Protein AF-A0A7U7GBI4-F1 (afdb_monomer_lite)

Foldseek 3Di:
DWDKDWDFDDDPNDGPDIDMDTDDDDPVVVQVCLVPDPPHNDDDCVVVVVVLVQCQVQPPCNDPPDPRHDPDVVVVLVSVVVSVCCQAAADFDPVPWDFDPDFADDPDPDDTHGTDTDGNCCVVVNDVDRDHPVCSVVPDDDPVVVVCVVVPDRPDDCPDPPPPPD

Secondary structure (DSSP, 8-state):
--EEEEEEEEETTEEEEEEEEEEES-HHHHHHHHHH-SS-SS--SHHHHHHHHHHHHH-GGGSTT-S---SSHHHHHHHHHHHHHIIIII---TTTPEEEEEEEPPSSSSPPEEEE---HHHHTTS-SSPPPHHHHHH----HHHHTTGGGSPPSS----------

Structure (mmCIF, N/CA/C/O backbone):
data_AF-A0A7U7GBI4-F1
#
_entry.id   AF-A0A7U7GBI4-F1
#
loop_
_atom_site.group_PDB
_atom_site.id
_atom_site.type_symbol
_atom_site.label_atom_id
_atom_site.label_alt_id
_atom_site.label_comp_id
_atom_site.label_asym_id
_atom_site.label_entity_id
_atom_site.label_seq_id
_atom_site.pdbx_PDB_ins_code
_atom_site.Cartn_x
_atom_site.Cartn_y
_atom_site.Cartn_z
_atom_site.occupancy
_atom_site.B_iso_or_equiv
_atom_site.auth_seq_id
_atom_site.auth_comp_id
_atom_site.auth_asym_id
_atom_site.auth_atom_id
_atom_site.pdbx_PDB_model_num
ATOM 1 N N . MET A 1 1 ? -23.542 2.832 3.713 1.00 65.69 1 MET A N 1
ATOM 2 C CA . MET A 1 1 ? -22.176 2.716 4.272 1.00 65.69 1 MET A CA 1
ATOM 3 C C . MET A 1 1 ? -22.199 1.650 5.362 1.00 65.69 1 MET A C 1
ATOM 5 O O . MET A 1 1 ? -22.985 1.799 6.291 1.00 65.69 1 MET A O 1
ATOM 9 N N . HIS A 1 2 ? -21.409 0.577 5.237 1.00 82.50 2 HIS A N 1
ATOM 10 C CA . HIS A 1 2 ? -21.252 -0.450 6.279 1.00 82.50 2 HIS A CA 1
ATOM 11 C C . HIS A 1 2 ? -19.936 -0.209 7.028 1.00 82.50 2 HIS A C 1
ATOM 13 O O . HIS A 1 2 ? -18.886 -0.081 6.405 1.00 82.50 2 HIS A O 1
ATOM 19 N N . TYR A 1 3 ? -19.978 -0.113 8.355 1.00 85.75 3 TYR A N 1
ATOM 20 C CA . TYR A 1 3 ? -18.808 0.149 9.193 1.00 85.75 3 TYR A CA 1
ATOM 21 C C . TYR A 1 3 ? -18.824 -0.768 10.410 1.00 85.75 3 TYR A C 1
ATOM 23 O O . TYR A 1 3 ? -19.786 -0.787 11.184 1.00 85.75 3 TYR A O 1
ATOM 31 N N . ALA A 1 4 ? -17.731 -1.505 10.594 1.00 90.25 4 ALA A N 1
ATOM 32 C CA . ALA A 1 4 ? -17.541 -2.406 11.716 1.00 90.25 4 ALA A CA 1
ATOM 33 C C . ALA A 1 4 ? -16.241 -2.106 12.463 1.00 90.25 4 ALA A C 1
ATOM 35 O O . ALA A 1 4 ? -15.254 -1.635 11.900 1.00 90.25 4 ALA A O 1
ATOM 36 N N . GLN A 1 5 ? -16.246 -2.414 13.753 1.00 92.00 5 GLN A N 1
ATOM 37 C CA . GLN A 1 5 ? -15.136 -2.207 14.666 1.00 92.00 5 GLN A CA 1
ATOM 38 C C . GLN A 1 5 ? -14.612 -3.536 15.193 1.00 92.00 5 GLN A C 1
ATOM 40 O O . GLN A 1 5 ? -15.377 -4.450 15.503 1.00 92.00 5 GLN A O 1
ATOM 45 N N . VAL A 1 6 ? -13.291 -3.601 15.352 1.00 93.31 6 VAL A N 1
ATOM 46 C CA . VAL A 1 6 ? -12.591 -4.675 16.057 1.00 93.31 6 VAL A CA 1
ATOM 47 C C . VAL A 1 6 ? -12.173 -4.141 17.422 1.00 93.31 6 VAL A C 1
ATOM 49 O O . VAL A 1 6 ? -11.329 -3.254 17.528 1.00 93.31 6 VAL A O 1
ATOM 52 N N . ILE A 1 7 ? -12.766 -4.685 18.477 1.00 92.94 7 ILE A N 1
ATOM 53 C CA . ILE A 1 7 ? -12.583 -4.260 19.862 1.00 92.94 7 ILE A CA 1
ATOM 54 C C . ILE A 1 7 ? -11.642 -5.253 20.550 1.00 92.94 7 ILE A C 1
ATOM 56 O O . ILE A 1 7 ? -12.013 -6.392 20.832 1.00 92.94 7 ILE A O 1
ATOM 60 N N . LYS A 1 8 ? -10.408 -4.821 20.824 1.00 92.75 8 LYS A N 1
ATOM 61 C CA . LYS A 1 8 ? -9.399 -5.611 21.549 1.00 92.75 8 LYS A CA 1
ATOM 62 C C . LYS A 1 8 ? -9.558 -5.371 23.056 1.00 92.75 8 LYS A C 1
ATOM 64 O O . LYS A 1 8 ? -9.277 -4.276 23.535 1.00 92.75 8 LYS A O 1
ATOM 69 N N . ILE A 1 9 ? -9.974 -6.389 23.804 1.00 94.88 9 ILE A N 1
ATOM 70 C CA . ILE A 1 9 ? -10.057 -6.361 25.270 1.00 94.88 9 ILE A CA 1
ATOM 71 C C . ILE A 1 9 ? -8.696 -6.773 25.828 1.00 94.88 9 ILE A C 1
ATOM 73 O O . ILE A 1 9 ? -8.143 -7.808 25.442 1.00 94.88 9 ILE A O 1
ATOM 77 N N . ARG A 1 10 ? -8.137 -5.948 26.719 1.00 95.81 10 ARG A N 1
ATOM 78 C CA . ARG A 1 10 ? -6.799 -6.142 27.290 1.00 95.81 10 ARG A CA 1
ATOM 79 C C . ARG A 1 10 ? -6.840 -6.281 28.807 1.00 95.81 10 ARG A C 1
ATOM 81 O O . ARG A 1 10 ? -7.571 -5.552 29.467 1.00 95.81 10 ARG A O 1
ATOM 88 N N . GLN A 1 11 ? -6.003 -7.163 29.344 1.00 95.56 11 GLN A N 1
ATOM 89 C CA . GLN A 1 11 ? -5.721 -7.291 30.776 1.00 95.56 11 GLN A CA 1
ATOM 90 C C . GLN A 1 11 ? -4.204 -7.335 30.969 1.00 95.56 11 GLN A C 1
ATOM 92 O O . GLN A 1 11 ? -3.509 -8.029 30.228 1.00 95.56 11 GLN A O 1
ATOM 97 N N . GLN A 1 12 ? -3.681 -6.548 31.916 1.00 94.56 12 GLN A N 1
ATOM 98 C CA . GLN A 1 12 ? -2.235 -6.431 32.182 1.00 94.56 12 GLN A CA 1
ATOM 99 C C . GLN A 1 12 ? -1.392 -6.200 30.904 1.00 94.56 12 GLN A C 1
ATOM 101 O O . GLN A 1 12 ? -0.352 -6.817 30.693 1.00 94.56 12 GLN A O 1
ATOM 106 N N . GLY A 1 13 ? -1.879 -5.349 29.992 1.00 91.06 13 GLY A N 1
ATOM 107 C CA . GLY A 1 13 ? -1.199 -5.024 28.729 1.00 91.06 13 GLY A CA 1
ATOM 108 C C . GLY A 1 13 ? -1.291 -6.090 27.626 1.00 91.06 13 GLY A C 1
ATOM 109 O O . GLY A 1 13 ? -0.944 -5.802 26.480 1.00 91.06 13 GLY A O 1
ATOM 110 N N . LYS A 1 14 ? -1.814 -7.287 27.913 1.00 92.62 14 LYS A N 1
ATOM 111 C CA . LYS A 1 14 ? -1.998 -8.368 26.933 1.00 92.62 14 LYS A CA 1
ATOM 112 C C . LYS A 1 14 ? -3.418 -8.361 26.377 1.00 92.62 14 LYS A C 1
ATOM 114 O O . LYS A 1 14 ? -4.369 -8.088 27.104 1.00 92.62 14 LYS A O 1
ATOM 119 N N . VAL A 1 15 ? -3.573 -8.654 25.085 1.00 93.25 15 VAL A N 1
ATOM 120 C CA . VAL A 1 15 ? -4.899 -8.857 24.477 1.00 93.25 15 VAL A CA 1
ATOM 121 C C . VAL A 1 15 ? -5.419 -10.217 24.927 1.00 93.25 15 VAL A C 1
ATOM 123 O O . VAL A 1 15 ? -4.797 -11.229 24.626 1.00 93.25 15 VAL A O 1
ATOM 126 N N . VAL A 1 16 ? -6.540 -10.225 25.646 1.00 95.38 16 VAL A N 1
ATOM 127 C CA . VAL A 1 16 ? -7.178 -11.452 26.155 1.00 95.38 16 VAL A CA 1
ATOM 128 C C . VAL A 1 16 ? -8.368 -11.882 25.305 1.00 95.38 16 VAL A C 1
ATOM 130 O O . VAL A 1 16 ? -8.699 -13.059 25.257 1.00 95.38 16 VAL A O 1
ATOM 133 N N . GLN A 1 17 ? -9.006 -10.940 24.606 1.00 94.50 17 GLN A N 1
ATOM 134 C CA . GLN A 1 17 ? -10.149 -11.224 23.747 1.00 94.50 17 GLN A CA 1
ATOM 135 C C . GLN A 1 17 ? -10.249 -10.182 22.633 1.00 94.50 17 GLN A C 1
ATOM 137 O O . GLN A 1 17 ? -9.914 -9.011 22.821 1.00 94.50 17 GLN A O 1
ATOM 142 N N . VAL A 1 18 ? -10.754 -10.599 21.477 1.00 92.25 18 VAL A N 1
ATOM 143 C CA . VAL A 1 18 ? -11.132 -9.704 20.383 1.00 92.25 18 VAL A CA 1
ATOM 144 C C . VAL A 1 18 ? -12.622 -9.886 20.118 1.00 92.25 18 VAL A C 1
ATOM 146 O O . VAL A 1 18 ? -13.081 -11.008 19.927 1.00 92.25 18 VAL A O 1
ATOM 149 N N . LYS A 1 19 ? -13.378 -8.788 20.138 1.00 93.62 19 LYS A N 1
ATOM 150 C CA . LYS A 1 19 ? -14.796 -8.740 19.762 1.00 93.62 19 LYS A CA 1
ATOM 151 C C . LYS A 1 19 ? -14.955 -7.926 18.485 1.00 93.62 19 LYS A C 1
ATOM 153 O O . LYS A 1 19 ? -14.137 -7.053 18.203 1.00 93.62 19 LYS A O 1
ATOM 158 N N . THR A 1 20 ? -16.016 -8.176 17.736 1.00 92.81 20 THR A N 1
ATOM 159 C CA . THR A 1 20 ? -16.387 -7.382 16.563 1.00 92.81 20 THR A CA 1
ATOM 160 C C . THR A 1 20 ? -17.767 -6.775 16.781 1.00 92.81 20 THR A C 1
ATOM 162 O O . THR A 1 20 ? -18.612 -7.357 17.461 1.00 92.81 20 THR A O 1
ATOM 165 N N . ARG A 1 21 ? -17.986 -5.569 16.260 1.00 92.25 21 ARG A N 1
ATOM 166 C CA . ARG A 1 21 ? -19.267 -4.862 16.358 1.00 92.25 21 ARG A CA 1
ATOM 167 C C . ARG A 1 21 ? -19.545 -4.136 15.052 1.00 92.25 21 ARG A C 1
ATOM 169 O O . ARG A 1 21 ? -18.714 -3.341 14.626 1.00 92.25 21 ARG A O 1
ATOM 176 N N . VAL A 1 22 ? -20.709 -4.362 14.454 1.00 91.44 22 VAL A N 1
ATOM 177 C CA . VAL A 1 22 ? -21.212 -3.524 13.356 1.00 91.44 22 VAL A CA 1
ATOM 178 C C . VAL A 1 22 ? -21.807 -2.257 13.975 1.00 91.44 22 VAL A C 1
ATOM 180 O O . VAL A 1 22 ? -22.603 -2.341 14.909 1.00 91.44 22 VAL A O 1
ATOM 183 N N . VAL A 1 23 ? -21.340 -1.090 13.534 1.00 88.69 23 VAL A N 1
ATOM 184 C CA . VAL A 1 23 ? -21.739 0.222 14.071 1.00 88.69 23 VAL A CA 1
ATOM 185 C C . VAL A 1 23 ? -22.682 0.933 13.106 1.00 88.69 23 VAL A C 1
ATOM 187 O O . VAL A 1 23 ? -23.681 1.489 13.547 1.00 88.69 23 VAL A O 1
ATOM 190 N N . PHE A 1 24 ? -22.395 0.874 11.803 1.00 86.38 24 PHE A N 1
ATOM 191 C CA . PHE A 1 24 ? -23.294 1.359 10.756 1.00 86.38 24 PHE A CA 1
ATOM 192 C C . PHE A 1 24 ? -23.541 0.256 9.729 1.00 86.38 24 PHE A C 1
ATOM 194 O O . PHE A 1 24 ? -22.604 -0.447 9.347 1.00 86.38 24 PHE A O 1
ATOM 201 N N . GLY A 1 25 ? -24.783 0.140 9.262 1.00 86.94 25 GLY A N 1
ATOM 202 C CA . GLY A 1 25 ? -25.208 -0.905 8.331 1.00 86.94 25 GLY A CA 1
ATOM 203 C C . GLY A 1 25 ? -25.870 -2.102 9.007 1.00 86.94 25 GLY A C 1
ATOM 204 O O . GLY A 1 25 ? -25.916 -2.197 10.233 1.00 86.94 25 GLY A O 1
ATOM 205 N N . ASP A 1 26 ? -26.388 -3.005 8.178 1.00 89.56 26 ASP A N 1
ATOM 206 C CA . ASP A 1 26 ? -27.022 -4.239 8.627 1.00 89.56 26 ASP A CA 1
ATOM 207 C C . ASP A 1 26 ? -26.005 -5.383 8.773 1.00 89.56 26 ASP A C 1
ATOM 209 O O . ASP A 1 26 ? -25.079 -5.537 7.971 1.00 89.56 26 ASP A O 1
ATOM 213 N N . ALA A 1 27 ? -26.179 -6.194 9.817 1.00 89.25 27 ALA A N 1
ATOM 214 C CA . ALA A 1 27 ? -25.266 -7.284 10.133 1.00 89.25 27 ALA A CA 1
ATOM 215 C C . ALA A 1 27 ? -25.338 -8.431 9.114 1.00 89.25 27 ALA A C 1
ATOM 217 O O . ALA A 1 27 ? -24.313 -9.074 8.878 1.00 89.25 27 ALA A O 1
ATOM 218 N N . GLN A 1 28 ? -26.502 -8.676 8.496 1.00 90.56 28 GLN A N 1
ATOM 219 C CA . GLN A 1 28 ? -26.622 -9.698 7.454 1.00 90.56 28 GLN A CA 1
ATOM 220 C C . GLN A 1 28 ? -25.884 -9.252 6.200 1.00 90.56 28 GLN A C 1
ATOM 222 O O . GLN A 1 28 ? -25.106 -10.025 5.651 1.00 90.56 28 GLN A O 1
ATOM 227 N N . THR A 1 29 ? -26.030 -7.987 5.800 1.00 89.88 29 THR A N 1
ATOM 228 C CA . THR A 1 29 ? -25.299 -7.463 4.640 1.00 89.88 29 THR A CA 1
ATOM 229 C C . THR A 1 29 ? -23.786 -7.529 4.839 1.00 89.88 29 THR A C 1
ATOM 231 O O . THR A 1 29 ? -23.079 -8.003 3.958 1.00 89.88 29 THR A O 1
ATOM 234 N N . VAL A 1 30 ? -23.277 -7.170 6.025 1.00 89.38 30 VAL A N 1
ATOM 235 C CA . VAL A 1 30 ? -21.844 -7.331 6.344 1.00 89.38 30 VAL A CA 1
ATOM 236 C C . VAL A 1 30 ? -21.410 -8.800 6.274 1.00 89.38 30 VAL A C 1
ATOM 238 O O . VAL A 1 30 ? -20.303 -9.093 5.825 1.00 89.38 30 VAL A O 1
ATOM 241 N N . ALA A 1 31 ? -22.255 -9.738 6.707 1.00 90.25 31 ALA A N 1
ATOM 242 C CA . ALA A 1 31 ? -21.952 -11.164 6.615 1.00 90.25 31 ALA A CA 1
ATOM 243 C C . ALA A 1 31 ? -21.909 -11.654 5.157 1.00 90.25 31 ALA A C 1
ATOM 245 O O . ALA A 1 31 ? -21.009 -12.419 4.810 1.00 90.25 31 ALA A O 1
ATOM 246 N N . VAL A 1 32 ? -22.821 -11.181 4.304 1.00 91.38 32 VAL A N 1
ATOM 247 C CA . VAL A 1 32 ? -22.814 -11.460 2.859 1.00 91.38 32 VAL A CA 1
ATOM 248 C C . VAL A 1 32 ? -21.552 -10.891 2.210 1.00 91.38 32 VAL A C 1
ATOM 250 O O . VAL A 1 32 ? -20.837 -11.631 1.536 1.00 91.38 32 VAL A O 1
ATOM 253 N N . ASP A 1 33 ? -21.213 -9.628 2.490 1.00 90.12 33 ASP A N 1
ATOM 254 C CA . ASP A 1 33 ? -20.006 -8.973 1.969 1.00 90.12 33 ASP A CA 1
ATOM 255 C C . ASP A 1 33 ? -18.748 -9.800 2.308 1.00 90.12 33 ASP A C 1
ATOM 257 O O . ASP A 1 33 ? -17.898 -10.056 1.451 1.00 90.12 33 ASP A O 1
ATOM 261 N N . LEU A 1 34 ? -18.652 -10.297 3.548 1.00 91.12 34 LEU A N 1
ATOM 262 C CA . LEU A 1 34 ? -17.547 -11.151 3.998 1.00 91.12 34 LEU A CA 1
ATOM 263 C C . LEU A 1 34 ? -17.518 -12.523 3.317 1.00 91.12 34 LEU A C 1
ATOM 265 O O . LEU A 1 34 ? -16.432 -13.035 3.059 1.00 91.12 34 LEU A O 1
ATOM 269 N N . GLN A 1 35 ? -18.672 -13.122 3.019 1.00 92.81 35 GLN A N 1
ATOM 270 C CA . GLN A 1 35 ? -18.737 -14.388 2.281 1.00 92.81 35 GLN A CA 1
ATOM 271 C C . GLN A 1 35 ? -18.304 -14.220 0.822 1.00 92.81 35 GLN A C 1
ATOM 273 O O . GLN A 1 35 ? -17.656 -15.106 0.271 1.00 92.81 35 GLN A O 1
ATOM 278 N N . THR A 1 36 ? -18.623 -13.079 0.209 1.00 92.94 36 THR A N 1
ATOM 279 C CA . THR A 1 36 ? -18.221 -12.769 -1.173 1.00 92.94 36 THR A CA 1
ATOM 280 C C . THR A 1 36 ? -16.786 -12.259 -1.299 1.00 92.94 36 THR A C 1
ATOM 282 O O . THR A 1 36 ? -16.240 -12.207 -2.400 1.00 92.94 36 THR A O 1
ATOM 285 N N . SER A 1 37 ? -16.159 -11.868 -0.188 1.00 90.44 37 SER A N 1
ATOM 286 C CA . SER A 1 37 ? -14.828 -11.272 -0.198 1.00 90.44 37 SER A CA 1
ATOM 287 C C . SER A 1 37 ? -13.761 -12.292 -0.612 1.00 90.44 37 SER A C 1
ATOM 289 O O . SER A 1 37 ? -13.598 -13.316 0.056 1.00 90.44 37 SER A O 1
ATOM 291 N N . PRO A 1 38 ? -12.933 -11.995 -1.631 1.00 90.44 38 PRO A N 1
ATOM 292 C CA . PRO A 1 38 ? -11.874 -12.906 -2.064 1.00 90.44 38 PRO A CA 1
ATOM 293 C C . PRO A 1 38 ? -10.700 -12.972 -1.075 1.00 90.44 38 PRO A C 1
ATOM 295 O O . PRO A 1 38 ? -9.824 -13.824 -1.206 1.00 90.44 38 PRO A O 1
ATOM 298 N N . VAL A 1 39 ? -10.639 -12.057 -0.099 1.00 87.38 39 VAL A N 1
ATOM 299 C CA . VAL A 1 39 ? -9.457 -11.861 0.756 1.00 87.38 39 VAL A CA 1
ATOM 300 C C . VAL A 1 39 ? -9.691 -12.171 2.231 1.00 87.38 39 VAL A C 1
ATOM 302 O O . VAL A 1 39 ? -8.715 -12.347 2.967 1.00 87.38 39 VAL A O 1
ATOM 305 N N . SER A 1 40 ? -10.936 -12.190 2.719 1.00 91.00 40 SER A N 1
ATOM 306 C CA . SER A 1 40 ? -11.219 -12.434 4.139 1.00 91.00 40 SER A CA 1
ATOM 307 C C . SER A 1 40 ? -12.690 -12.704 4.425 1.00 91.00 40 SER A C 1
ATOM 309 O O . SER A 1 40 ? -13.534 -11.887 4.086 1.00 91.00 40 SER A O 1
ATOM 311 N N . THR A 1 41 ? -12.961 -13.747 5.209 1.00 92.12 41 THR A N 1
ATOM 312 C CA . THR A 1 41 ? -14.305 -14.109 5.692 1.00 92.12 41 THR A CA 1
ATOM 313 C C . THR A 1 41 ? -14.651 -13.524 7.067 1.00 92.12 41 THR A C 1
ATOM 315 O O . THR A 1 41 ? -15.752 -13.725 7.570 1.00 92.12 41 THR A O 1
ATOM 318 N N . THR A 1 42 ? -13.717 -12.813 7.708 1.00 91.31 42 THR A N 1
ATOM 319 C CA . THR A 1 42 ? -13.880 -12.286 9.076 1.00 91.31 42 THR A CA 1
ATOM 320 C C . THR A 1 42 ? -13.584 -10.792 9.133 1.00 91.31 42 THR A C 1
ATOM 322 O O . THR A 1 42 ? -12.636 -10.325 8.496 1.00 91.31 42 THR A O 1
ATOM 325 N N . ILE A 1 43 ? -14.323 -10.048 9.964 1.00 91.12 43 ILE A N 1
ATOM 326 C CA . ILE A 1 43 ? -14.029 -8.642 10.288 1.00 91.12 43 ILE A CA 1
ATOM 327 C C . ILE A 1 43 ? -12.682 -8.571 11.016 1.00 91.12 43 ILE A C 1
ATOM 329 O O . ILE A 1 43 ? -12.530 -9.084 12.124 1.00 91.12 43 ILE A O 1
ATOM 333 N N . ASN A 1 44 ? -11.694 -7.928 10.402 1.00 91.06 44 ASN A N 1
ATOM 334 C CA . ASN A 1 44 ? -10.373 -7.741 10.989 1.00 91.06 44 ASN A CA 1
ATOM 335 C C . ASN A 1 44 ? -9.735 -6.433 10.504 1.00 91.06 44 ASN A C 1
ATOM 337 O O . ASN A 1 44 ? -10.159 -5.845 9.514 1.00 91.06 44 ASN A O 1
ATOM 341 N N . THR A 1 45 ? -8.689 -5.992 11.199 1.00 91.12 45 THR A N 1
ATOM 342 C CA . THR A 1 45 ? -7.939 -4.772 10.865 1.00 91.12 45 THR A CA 1
ATOM 343 C C . THR A 1 45 ? -6.617 -5.060 10.158 1.00 91.12 45 THR A C 1
ATOM 345 O O . THR A 1 45 ? -5.853 -4.130 9.922 1.00 91.12 45 THR A O 1
ATOM 348 N N . ARG A 1 46 ? -6.315 -6.319 9.799 1.00 90.56 46 ARG A N 1
ATOM 349 C CA . ARG A 1 46 ? -4.962 -6.732 9.374 1.00 90.56 46 ARG A CA 1
ATOM 350 C C . ARG A 1 46 ? -4.468 -5.975 8.142 1.00 90.56 46 ARG A C 1
ATOM 352 O O . ARG A 1 46 ? -3.295 -5.631 8.065 1.00 90.56 46 ARG A O 1
ATOM 359 N N . PHE A 1 47 ? -5.367 -5.708 7.196 1.00 89.19 47 PHE A N 1
ATOM 360 C CA . PHE A 1 47 ? -5.042 -5.029 5.944 1.00 89.19 47 PHE A CA 1
ATOM 361 C C . PHE A 1 47 ? -4.730 -3.551 6.183 1.00 89.19 47 PHE A C 1
ATOM 363 O O . PHE A 1 47 ? -3.682 -3.075 5.763 1.00 89.19 47 PHE A O 1
ATOM 370 N N . VAL A 1 48 ? -5.581 -2.869 6.956 1.00 90.12 48 VAL A N 1
ATOM 371 C CA . VAL A 1 48 ? -5.386 -1.466 7.350 1.00 90.12 48 VAL A CA 1
ATOM 372 C C . VAL A 1 48 ? -4.14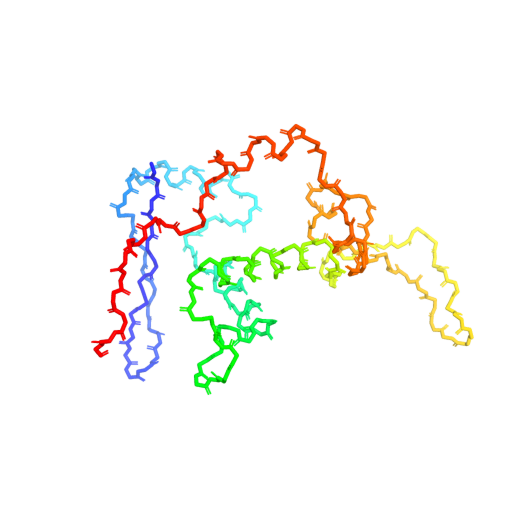1 -1.310 8.227 1.00 90.12 48 VAL A C 1
ATOM 374 O O . VAL A 1 48 ? -3.360 -0.382 8.052 1.00 90.12 48 VAL A O 1
ATOM 377 N N . GLU A 1 49 ? -3.910 -2.228 9.167 1.00 92.94 49 GLU A N 1
ATOM 378 C CA . GLU A 1 49 ? -2.707 -2.229 10.007 1.00 92.94 49 GLU A CA 1
ATOM 379 C C . GLU A 1 49 ? -1.433 -2.440 9.174 1.00 92.94 49 GLU A C 1
ATOM 381 O O . GLU A 1 49 ? -0.418 -1.795 9.442 1.00 92.94 49 GLU A O 1
ATOM 386 N N . ARG A 1 50 ? -1.483 -3.299 8.146 1.00 91.94 50 ARG A N 1
ATOM 387 C CA . ARG A 1 50 ? -0.350 -3.531 7.245 1.00 91.94 50 ARG A CA 1
ATOM 388 C C . ARG A 1 50 ? -0.059 -2.325 6.358 1.00 91.94 50 ARG A C 1
ATOM 390 O O . ARG A 1 50 ? 1.109 -1.960 6.258 1.00 91.94 50 ARG A O 1
ATOM 397 N N . ASP A 1 51 ? -1.080 -1.695 5.786 1.00 90.38 51 ASP A N 1
ATOM 398 C CA . ASP A 1 51 ? -0.910 -0.459 5.014 1.00 90.38 51 ASP A CA 1
ATOM 399 C C . ASP A 1 51 ? -0.338 0.670 5.888 1.00 90.38 51 ASP A C 1
ATOM 401 O O . ASP A 1 51 ? 0.689 1.261 5.5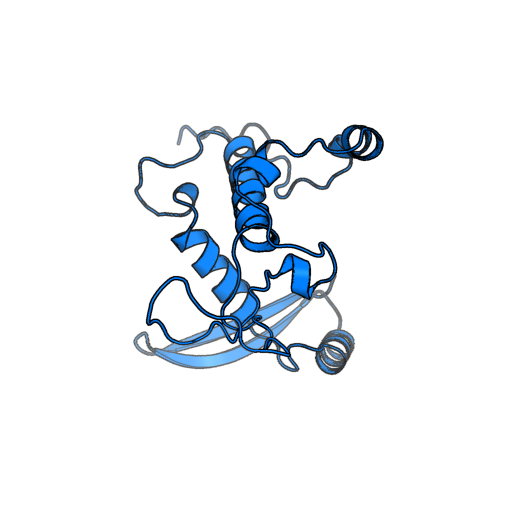58 1.00 90.38 51 ASP A O 1
ATOM 405 N N . ASN A 1 52 ? -0.891 0.867 7.090 1.00 91.94 52 ASN A N 1
ATOM 406 C CA . ASN A 1 52 ? -0.368 1.832 8.059 1.00 91.94 52 ASN A CA 1
ATOM 407 C C . ASN A 1 52 ? 1.109 1.589 8.402 1.00 91.94 52 ASN A C 1
ATOM 409 O O . ASN A 1 52 ? 1.877 2.541 8.559 1.00 91.94 52 ASN A O 1
ATOM 413 N N . LEU A 1 53 ? 1.519 0.325 8.560 1.00 92.75 53 LEU A N 1
ATOM 414 C CA . LEU A 1 53 ? 2.918 -0.018 8.806 1.00 92.75 53 LEU A CA 1
ATOM 415 C C . LEU A 1 53 ? 3.794 0.337 7.602 1.00 92.75 53 LEU A C 1
ATOM 417 O O . LEU A 1 53 ? 4.829 0.974 7.789 1.00 92.75 53 LEU A O 1
ATOM 421 N N . THR A 1 54 ? 3.374 -0.039 6.392 1.00 91.94 54 THR A N 1
ATOM 422 C CA . THR A 1 54 ? 4.066 0.313 5.147 1.00 91.94 54 THR A CA 1
ATOM 423 C C . THR A 1 54 ? 4.261 1.821 5.052 1.00 91.94 54 THR A C 1
ATOM 425 O O . THR A 1 54 ? 5.395 2.274 4.919 1.00 91.94 54 THR A O 1
ATOM 428 N N . GLN A 1 55 ? 3.191 2.599 5.221 1.00 91.81 55 GLN A N 1
ATOM 429 C CA . GLN A 1 55 ? 3.247 4.055 5.164 1.00 91.81 55 GLN A CA 1
ATOM 430 C C . GLN A 1 55 ? 4.184 4.632 6.233 1.00 91.81 55 GLN A C 1
ATOM 432 O O . GLN A 1 55 ? 4.996 5.499 5.934 1.00 91.81 55 GLN A O 1
ATOM 437 N N . ARG A 1 56 ? 4.162 4.133 7.474 1.00 90.94 56 ARG A N 1
ATOM 438 C CA . ARG A 1 56 ? 5.089 4.607 8.523 1.00 90.94 56 ARG A CA 1
ATOM 439 C C . ARG A 1 56 ? 6.555 4.286 8.239 1.00 90.94 56 ARG A C 1
ATOM 441 O O . ARG A 1 56 ? 7.421 5.020 8.707 1.00 90.94 56 ARG A O 1
ATOM 448 N N . GLN A 1 57 ? 6.831 3.194 7.531 1.00 90.50 57 GLN A N 1
ATOM 449 C CA . GLN A 1 57 ? 8.192 2.789 7.180 1.00 90.50 57 GLN A CA 1
ATOM 450 C C . GLN A 1 57 ? 8.737 3.566 5.977 1.00 90.50 57 GLN A C 1
ATOM 452 O O . GLN A 1 57 ? 9.924 3.884 5.958 1.00 90.50 57 GLN A O 1
ATOM 457 N N . SER A 1 58 ? 7.894 3.881 4.990 1.00 88.62 58 SER A N 1
ATOM 458 C CA . SER A 1 58 ? 8.314 4.544 3.748 1.00 88.62 58 SER A CA 1
ATOM 459 C C . SER A 1 58 ? 8.098 6.061 3.738 1.00 88.62 58 SER A C 1
ATOM 461 O O . SER A 1 58 ? 8.698 6.755 2.918 1.00 88.62 58 SER A O 1
ATOM 463 N N . ASN A 1 59 ? 7.271 6.604 4.635 1.00 92.19 59 ASN A N 1
ATOM 464 C CA . ASN A 1 59 ? 6.901 8.016 4.651 1.00 92.19 59 ASN A CA 1
ATOM 465 C C . ASN A 1 59 ? 7.312 8.700 5.961 1.00 92.19 59 ASN A C 1
ATOM 467 O O . ASN A 1 59 ? 6.651 8.587 6.996 1.00 92.19 59 ASN A O 1
ATOM 471 N N . ARG A 1 60 ? 8.374 9.512 5.887 1.00 90.62 60 ARG A N 1
ATOM 472 C CA . ARG A 1 60 ? 8.898 10.280 7.029 1.00 90.62 60 ARG A CA 1
ATOM 473 C C . ARG A 1 60 ? 7.869 11.240 7.642 1.00 90.62 60 ARG A C 1
ATOM 475 O O . ARG A 1 60 ? 7.954 11.519 8.835 1.00 90.62 60 ARG A O 1
ATOM 482 N N . ARG A 1 61 ? 6.865 11.690 6.872 1.00 91.00 61 ARG A N 1
ATOM 483 C CA . ARG A 1 61 ? 5.783 12.560 7.375 1.00 91.00 61 ARG A CA 1
ATOM 484 C C . ARG A 1 61 ? 4.870 11.867 8.387 1.00 91.00 61 ARG A C 1
ATOM 486 O O . ARG A 1 61 ? 4.159 12.545 9.118 1.00 91.00 61 ARG A O 1
ATOM 493 N N . LEU A 1 62 ? 4.898 10.534 8.439 1.00 90.38 62 LEU A N 1
ATOM 494 C CA . LEU A 1 62 ? 4.147 9.708 9.388 1.00 90.38 62 LEU A CA 1
ATOM 495 C C . LEU A 1 62 ? 5.003 9.216 10.562 1.00 90.38 62 LEU A C 1
ATOM 497 O O . LEU A 1 62 ? 4.523 8.465 11.414 1.00 90.38 62 LEU A O 1
ATOM 501 N N . THR A 1 63 ? 6.271 9.626 10.627 1.00 88.44 63 THR A N 1
ATOM 502 C CA . THR A 1 63 ? 7.147 9.329 11.757 1.00 88.44 63 THR A CA 1
ATOM 503 C C . THR A 1 63 ? 6.989 10.394 12.843 1.00 88.44 63 THR A C 1
ATOM 505 O O . THR A 1 63 ? 7.052 11.596 12.582 1.00 88.44 63 THR A O 1
ATOM 508 N N . ARG A 1 64 ? 6.808 9.951 14.091 1.00 85.06 64 ARG A N 1
ATOM 509 C CA . ARG A 1 64 ? 6.650 10.832 15.256 1.00 85.06 64 ARG A CA 1
ATOM 510 C C . ARG A 1 64 ? 7.974 11.523 15.613 1.00 85.06 64 ARG A C 1
ATOM 512 O O . ARG A 1 64 ? 9.024 10.892 15.551 1.00 85.06 64 ARG A O 1
ATOM 519 N N . CYS A 1 65 ? 7.903 12.786 16.044 1.00 85.50 65 CYS A N 1
ATOM 520 C CA . CYS A 1 65 ? 9.050 13.582 16.508 1.00 85.50 65 CYS A CA 1
ATOM 521 C C . CYS A 1 65 ? 10.185 13.705 15.477 1.00 85.50 65 CYS A C 1
ATOM 523 O O . CYS A 1 65 ? 11.359 13.592 15.821 1.00 85.50 65 CYS A O 1
ATOM 525 N N . THR A 1 66 ? 9.849 13.936 14.206 1.00 86.50 66 THR A N 1
ATOM 526 C CA . THR A 1 66 ? 10.852 14.194 13.165 1.00 86.50 66 THR A CA 1
ATOM 527 C C . THR A 1 66 ? 10.683 15.579 12.565 1.00 86.50 66 THR A C 1
ATOM 529 O O . THR A 1 66 ? 9.595 16.146 12.569 1.00 86.50 66 THR A O 1
ATOM 532 N N . THR A 1 67 ? 11.755 16.103 11.979 1.00 89.81 67 THR A N 1
ATOM 533 C CA . THR A 1 67 ? 11.738 17.347 11.196 1.00 89.81 67 THR A CA 1
ATOM 534 C C . THR A 1 67 ? 11.056 17.202 9.830 1.00 89.81 67 THR A C 1
ATOM 536 O O . THR A 1 67 ? 10.900 18.186 9.117 1.00 89.81 67 THR A O 1
ATOM 539 N N . GLY A 1 68 ? 10.645 15.991 9.440 1.00 88.19 68 GLY A N 1
ATOM 540 C CA . GLY A 1 68 ? 10.069 15.699 8.127 1.00 88.19 68 GLY A CA 1
ATOM 541 C C . GLY A 1 68 ? 8.549 15.831 8.070 1.00 88.19 68 GLY A C 1
ATOM 542 O O . GLY A 1 68 ? 7.922 15.002 7.423 1.00 88.19 68 GLY A O 1
ATOM 543 N N . PHE A 1 69 ? 7.949 16.802 8.762 1.00 88.38 69 PHE A N 1
ATOM 544 C CA . PHE A 1 69 ? 6.493 16.997 8.799 1.00 88.38 69 PHE A CA 1
ATOM 545 C C . PHE A 1 69 ? 5.992 17.959 7.705 1.00 88.38 69 PHE A C 1
ATOM 547 O O . PHE A 1 69 ? 6.749 18.742 7.128 1.00 88.38 69 PHE A O 1
ATOM 554 N N . SER A 1 70 ? 4.692 17.905 7.401 1.00 89.25 70 SER A N 1
ATOM 555 C CA . SER A 1 70 ? 4.024 18.915 6.569 1.00 89.25 70 SER A CA 1
ATOM 556 C C . SER A 1 70 ? 3.513 20.068 7.419 1.00 89.25 70 SER A C 1
ATOM 558 O O . SER A 1 70 ? 2.825 19.829 8.403 1.00 89.25 70 SER A O 1
ATOM 560 N N . LYS A 1 71 ? 3.769 21.311 6.995 1.00 88.25 71 LYS A N 1
ATOM 561 C CA . LYS A 1 71 ? 3.157 22.502 7.611 1.00 88.25 71 LYS A CA 1
ATOM 562 C C . LYS A 1 71 ? 1.709 22.742 7.176 1.00 88.25 71 LYS A C 1
ATOM 564 O O . LYS A 1 71 ? 0.975 23.397 7.897 1.00 88.25 71 LYS A O 1
ATOM 569 N N . LYS A 1 72 ? 1.327 22.258 5.989 1.00 86.75 72 LYS A N 1
ATOM 570 C CA . LYS A 1 72 ? -0.042 22.346 5.468 1.00 86.75 72 LYS A CA 1
ATOM 571 C C . LYS A 1 72 ? -0.532 20.972 5.019 1.00 86.75 72 LYS A C 1
ATOM 573 O O . LYS A 1 72 ? 0.278 20.172 4.531 1.00 86.75 72 LYS A O 1
ATOM 578 N N . ILE A 1 73 ? -1.824 20.703 5.185 1.00 86.00 73 ILE A N 1
ATOM 579 C CA . ILE A 1 73 ? -2.422 19.387 4.927 1.00 86.00 73 ILE A CA 1
ATOM 580 C C . ILE A 1 73 ? -2.307 18.975 3.455 1.00 86.00 73 ILE A C 1
ATOM 582 O O . ILE A 1 73 ? -2.048 17.811 3.167 1.00 86.00 73 ILE A O 1
ATOM 586 N N . GLU A 1 74 ? -2.343 19.920 2.518 1.00 86.81 74 GLU A N 1
ATOM 587 C CA . GLU A 1 74 ? -2.268 19.641 1.081 1.00 86.81 74 GLU A CA 1
ATOM 588 C C . GLU A 1 74 ? -0.902 19.055 0.702 1.00 86.81 74 GLU A C 1
ATOM 590 O O . GLU A 1 74 ? -0.792 18.189 -0.164 1.00 86.81 74 GLU A O 1
ATOM 595 N N . TRP A 1 75 ? 0.173 19.485 1.372 1.00 88.94 75 TRP A N 1
ATOM 596 C CA . TRP A 1 75 ? 1.503 18.901 1.171 1.00 88.94 75 TRP A CA 1
ATOM 597 C C . TRP A 1 75 ? 1.622 17.504 1.773 1.00 88.94 75 TRP A C 1
ATOM 599 O O . TRP A 1 75 ? 2.401 16.685 1.283 1.00 88.94 75 TRP A O 1
ATOM 609 N N . PHE A 1 76 ? 0.880 17.228 2.848 1.00 90.38 76 PHE A N 1
ATOM 610 C CA . PHE A 1 76 ? 0.788 15.883 3.403 1.00 90.38 76 PHE A CA 1
ATOM 611 C C . PHE A 1 76 ? 0.019 14.956 2.461 1.00 90.38 76 PHE A C 1
ATOM 613 O O . PHE A 1 76 ? 0.524 13.888 2.128 1.00 90.38 76 PHE A O 1
ATOM 620 N N . GLU A 1 77 ? -1.128 15.402 1.958 1.00 89.31 77 GLU A N 1
ATOM 621 C CA . GLU A 1 77 ? -1.941 14.670 0.991 1.00 89.31 77 GLU A CA 1
ATOM 622 C C . GLU A 1 77 ? -1.155 14.344 -0.286 1.00 89.31 77 GLU A C 1
ATOM 624 O O . GLU A 1 77 ? -1.076 13.183 -0.682 1.00 89.31 77 GLU A O 1
ATOM 629 N N . LYS A 1 78 ? -0.458 15.325 -0.878 1.00 89.12 78 LYS A N 1
ATOM 630 C CA . LYS A 1 78 ? 0.428 15.091 -2.036 1.00 89.12 78 LYS A CA 1
ATOM 631 C C . LYS A 1 78 ? 1.490 14.024 -1.759 1.00 89.12 78 LYS A C 1
ATOM 633 O O . LYS A 1 78 ? 1.767 13.194 -2.619 1.00 89.12 78 LYS A O 1
ATOM 638 N N . GLN A 1 79 ? 2.078 14.015 -0.561 1.00 92.25 79 GLN A N 1
ATOM 639 C CA . GLN A 1 79 ? 3.039 12.977 -0.185 1.00 92.25 79 GLN A CA 1
ATOM 640 C C . GLN A 1 79 ? 2.385 11.597 -0.074 1.00 92.25 79 GLN A C 1
ATOM 642 O O . GLN A 1 79 ? 3.016 10.612 -0.457 1.00 92.25 79 GLN A O 1
ATOM 647 N N . LEU A 1 80 ? 1.164 11.506 0.463 1.00 91.56 80 LEU A N 1
ATOM 648 C CA . LEU A 1 80 ? 0.431 10.241 0.523 1.00 91.56 80 LEU A CA 1
ATOM 649 C C . LEU A 1 80 ? 0.175 9.699 -0.882 1.00 91.56 80 LEU A C 1
ATOM 651 O O . LEU A 1 80 ? 0.457 8.528 -1.118 1.00 91.56 80 LEU A O 1
ATOM 655 N N . TRP A 1 81 ? -0.242 10.551 -1.824 1.00 91.31 81 TRP A N 1
ATOM 656 C CA . TRP A 1 81 ? -0.419 10.162 -3.225 1.00 91.31 81 TRP A CA 1
ATOM 657 C C . TRP A 1 81 ? 0.871 9.634 -3.856 1.00 91.31 81 TRP A C 1
ATOM 659 O O . TRP A 1 81 ? 0.862 8.566 -4.463 1.00 91.31 81 TRP A O 1
ATOM 669 N N . VAL A 1 82 ? 2.001 10.320 -3.652 1.00 92.69 82 VAL A N 1
ATOM 670 C CA . VAL A 1 82 ? 3.307 9.851 -4.149 1.00 92.69 82 VAL A CA 1
ATOM 671 C C . VAL A 1 82 ? 3.710 8.523 -3.500 1.00 92.69 82 VAL A C 1
ATOM 673 O O . VAL A 1 82 ? 4.168 7.622 -4.196 1.00 92.69 82 VAL A O 1
ATOM 676 N N . SER A 1 83 ? 3.518 8.373 -2.186 1.00 93.69 83 SER A N 1
ATOM 677 C CA . SER A 1 83 ? 3.816 7.131 -1.456 1.00 93.69 83 SER A CA 1
ATOM 678 C C . SER A 1 83 ? 2.976 5.960 -1.974 1.00 93.69 83 SER A C 1
ATOM 680 O O . SER A 1 83 ? 3.502 4.878 -2.241 1.00 93.69 83 SER A O 1
ATOM 682 N N . LEU A 1 84 ? 1.676 6.195 -2.172 1.00 92.81 84 LEU A N 1
ATOM 683 C CA . LEU A 1 84 ? 0.734 5.216 -2.699 1.00 92.81 84 LEU A CA 1
ATOM 684 C C . LEU A 1 84 ? 1.119 4.792 -4.118 1.00 92.81 84 LEU A C 1
ATOM 686 O O . LEU A 1 84 ? 1.221 3.596 -4.387 1.00 92.81 84 LEU A O 1
ATOM 690 N N . ALA A 1 85 ? 1.372 5.757 -5.004 1.00 94.75 85 ALA A N 1
ATOM 691 C CA . ALA A 1 85 ? 1.749 5.488 -6.385 1.00 94.75 85 ALA A CA 1
ATOM 692 C C . ALA A 1 85 ? 3.087 4.740 -6.467 1.00 94.75 85 ALA A C 1
ATOM 694 O O . ALA A 1 85 ? 3.197 3.753 -7.188 1.00 94.75 85 ALA A O 1
ATOM 695 N N . TYR A 1 86 ? 4.079 5.137 -5.665 1.00 96.31 86 TYR A N 1
ATOM 696 C CA . TYR A 1 86 ? 5.369 4.452 -5.595 1.00 96.31 86 TYR A CA 1
ATOM 697 C C . TYR A 1 86 ? 5.221 2.988 -5.159 1.00 96.31 86 TYR A C 1
ATOM 699 O O . TYR A 1 86 ? 5.767 2.091 -5.801 1.00 96.31 86 TYR A O 1
ATOM 707 N N . TYR A 1 87 ? 4.443 2.728 -4.104 1.00 95.75 87 TYR A N 1
ATOM 708 C CA . TYR A 1 87 ? 4.192 1.369 -3.621 1.00 95.75 87 TYR A CA 1
ATOM 709 C C . TYR A 1 87 ? 3.500 0.493 -4.673 1.00 95.75 87 TYR A C 1
ATOM 711 O O . TYR A 1 87 ? 3.886 -0.657 -4.863 1.00 95.75 87 TYR A O 1
ATOM 719 N N . HIS A 1 88 ? 2.492 1.029 -5.367 1.00 96.44 88 HIS A N 1
ATOM 720 C CA . HIS A 1 88 ? 1.691 0.246 -6.306 1.00 96.44 88 HIS A CA 1
ATOM 721 C C . HIS A 1 88 ? 2.353 0.072 -7.674 1.00 96.44 88 HIS A C 1
ATOM 723 O O . HIS A 1 88 ? 2.210 -0.997 -8.260 1.00 96.44 88 HIS A O 1
ATOM 729 N N . LEU A 1 89 ? 3.059 1.084 -8.184 1.00 97.62 89 LEU A N 1
ATOM 730 C CA . LEU A 1 89 ? 3.577 1.101 -9.558 1.00 97.62 89 LEU A CA 1
ATOM 731 C C . LEU A 1 89 ? 5.067 0.766 -9.645 1.00 97.62 89 LEU A C 1
ATOM 733 O O . LEU A 1 89 ? 5.478 0.095 -10.589 1.00 97.62 89 LEU A O 1
ATOM 737 N N . VAL A 1 90 ? 5.874 1.212 -8.676 1.00 97.69 90 VAL A N 1
ATOM 738 C CA . VAL A 1 90 ? 7.345 1.166 -8.770 1.00 97.69 90 VAL A CA 1
ATOM 739 C C . VAL A 1 90 ? 7.947 0.006 -7.986 1.00 97.69 90 VAL A C 1
ATOM 741 O O . VAL A 1 90 ? 8.977 -0.523 -8.391 1.00 97.69 90 VAL A O 1
ATOM 744 N N . LEU A 1 91 ? 7.340 -0.403 -6.868 1.00 96.56 91 LEU A N 1
ATOM 745 C CA . LEU A 1 91 ? 7.919 -1.401 -5.968 1.00 96.56 91 LEU A CA 1
ATOM 746 C C . LEU A 1 91 ? 7.391 -2.823 -6.256 1.00 96.56 91 LEU A C 1
ATOM 748 O O . LEU A 1 91 ? 6.224 -3.111 -5.982 1.00 96.56 91 LEU A O 1
ATOM 752 N N . PRO A 1 92 ? 8.222 -3.766 -6.744 1.00 97.06 92 PRO A N 1
ATOM 753 C CA . PRO A 1 92 ? 7.809 -5.156 -6.896 1.00 97.06 92 PRO A CA 1
ATOM 754 C C . PRO A 1 92 ? 7.752 -5.888 -5.563 1.00 97.06 92 PRO A C 1
ATOM 756 O O . PRO A 1 92 ? 8.603 -5.716 -4.689 1.00 97.06 92 PRO A O 1
ATOM 759 N N . HIS A 1 93 ? 6.765 -6.767 -5.421 1.00 95.31 93 HIS A N 1
ATOM 760 C CA . HIS A 1 93 ? 6.517 -7.498 -4.188 1.00 95.31 93 HIS A CA 1
ATOM 761 C C . HIS A 1 93 ? 6.928 -8.962 -4.311 1.00 95.31 93 HIS A C 1
ATOM 763 O O . HIS A 1 93 ? 6.493 -9.687 -5.205 1.00 95.31 93 HIS A O 1
ATOM 769 N N . HIS A 1 94 ? 7.706 -9.444 -3.341 1.00 93.81 94 HIS A N 1
ATOM 770 C CA . HIS A 1 94 ? 8.156 -10.838 -3.309 1.00 93.81 94 HIS A CA 1
ATOM 771 C C . HIS A 1 94 ? 7.017 -11.862 -3.283 1.00 93.81 94 HIS A C 1
ATOM 773 O O . HIS A 1 94 ? 7.199 -12.959 -3.799 1.00 93.81 94 HIS A O 1
ATOM 779 N N . SER A 1 95 ? 5.870 -11.530 -2.688 1.00 93.19 95 SER A N 1
ATOM 780 C CA . SER A 1 95 ? 4.695 -12.409 -2.653 1.00 93.19 95 SER A CA 1
ATOM 781 C C . SER A 1 95 ? 3.890 -12.412 -3.954 1.00 93.19 95 SER A C 1
ATOM 783 O O . SER A 1 95 ? 3.043 -13.279 -4.113 1.00 93.19 95 SER A O 1
ATOM 785 N N . LEU A 1 96 ? 4.120 -11.445 -4.850 1.00 95.88 96 LEU A N 1
ATOM 786 C CA . LEU A 1 96 ? 3.406 -11.319 -6.127 1.00 95.88 96 LEU A CA 1
ATOM 787 C C . LEU A 1 96 ? 4.225 -11.819 -7.320 1.00 95.88 96 LEU A C 1
ATOM 789 O O . LEU A 1 96 ? 3.674 -11.995 -8.401 1.00 95.88 96 LEU A O 1
ATOM 793 N N . ARG A 1 97 ? 5.534 -12.038 -7.140 1.00 95.19 97 ARG A N 1
ATOM 794 C CA . ARG A 1 97 ? 6.429 -12.486 -8.213 1.00 95.19 97 ARG A CA 1
ATOM 795 C C . ARG A 1 97 ? 5.898 -13.750 -8.892 1.00 95.19 97 ARG A C 1
ATOM 797 O O . ARG A 1 97 ? 5.481 -14.697 -8.225 1.00 95.19 97 ARG A O 1
ATOM 804 N N . GLN A 1 98 ? 5.990 -13.782 -10.211 1.00 94.56 98 GLN A N 1
ATOM 805 C CA . GLN A 1 98 ? 5.569 -14.920 -11.023 1.00 94.56 98 GLN A CA 1
ATOM 806 C C . GLN A 1 98 ? 6.783 -15.726 -11.465 1.00 94.56 98 GLN A C 1
ATOM 808 O O . GLN A 1 98 ? 7.879 -15.183 -11.607 1.00 94.56 98 GLN A O 1
ATOM 813 N N . GLN A 1 99 ? 6.623 -17.033 -11.644 1.00 93.81 99 GLN A N 1
ATOM 814 C CA . GLN A 1 99 ? 7.711 -17.864 -12.144 1.00 93.81 99 GLN A CA 1
ATOM 815 C C . GLN A 1 99 ? 7.907 -17.612 -13.641 1.00 93.81 99 GLN A C 1
ATOM 817 O O . GLN A 1 99 ? 6.945 -17.601 -14.404 1.00 93.81 99 GLN A O 1
ATOM 822 N N . LEU A 1 100 ? 9.158 -17.423 -14.060 1.00 92.19 100 LEU A N 1
ATOM 823 C CA . LEU A 1 100 ? 9.493 -17.333 -15.477 1.00 92.19 100 LEU A CA 1
ATOM 824 C C . LEU A 1 100 ? 9.339 -18.714 -16.135 1.00 92.19 100 LEU A C 1
ATOM 826 O O . LEU A 1 100 ? 9.820 -19.697 -15.560 1.00 92.19 100 LEU A O 1
ATOM 830 N N . PRO A 1 101 ? 8.744 -18.801 -17.340 1.00 90.19 101 PRO A N 1
ATOM 831 C CA . PRO A 1 101 ? 8.642 -20.061 -18.077 1.00 90.19 101 PRO A CA 1
ATOM 832 C C . PRO A 1 101 ? 10.010 -20.698 -18.346 1.00 90.19 101 PRO A C 1
ATOM 834 O O . PRO A 1 101 ? 10.167 -21.913 -18.265 1.00 90.19 101 PRO A O 1
ATOM 837 N N . ILE A 1 102 ? 11.014 -19.864 -18.627 1.00 91.06 102 ILE A N 1
ATOM 838 C CA . ILE A 1 102 ? 12.399 -20.269 -18.853 1.00 91.06 102 ILE A CA 1
ATOM 839 C C . ILE A 1 102 ? 13.275 -19.441 -17.920 1.00 91.06 102 ILE A C 1
ATOM 841 O O . ILE A 1 102 ? 13.171 -18.216 -17.883 1.00 91.06 102 ILE A O 1
ATOM 845 N N . ALA A 1 103 ? 14.129 -20.108 -17.144 1.00 89.19 103 ALA A N 1
ATOM 846 C CA . ALA A 1 103 ? 15.055 -19.418 -16.260 1.00 89.19 103 ALA A CA 1
ATOM 847 C C . ALA A 1 103 ? 16.110 -18.670 -17.086 1.00 89.19 103 ALA A C 1
ATOM 849 O O . ALA A 1 103 ? 16.800 -19.263 -17.913 1.00 89.19 103 ALA A O 1
ATOM 850 N N . GLU A 1 104 ? 16.251 -17.374 -16.841 1.00 88.44 104 GLU A N 1
ATOM 851 C CA . GLU A 1 104 ? 17.183 -16.528 -17.580 1.00 88.44 104 GLU A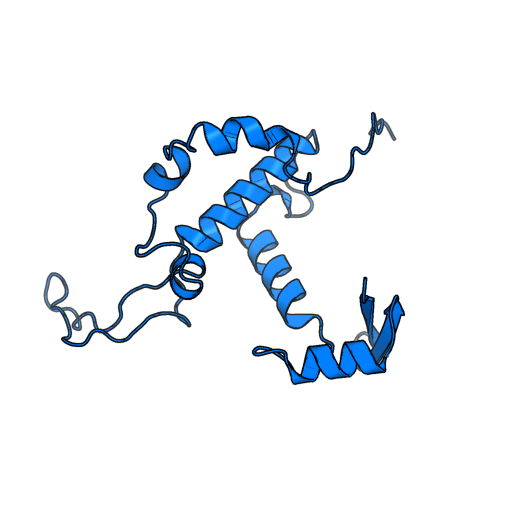 CA 1
ATOM 852 C C . GLU A 1 104 ? 18.560 -16.537 -16.903 1.00 88.44 104 GLU A C 1
ATOM 854 O O . GLU A 1 104 ? 18.644 -16.510 -15.671 1.00 88.44 104 GLU A O 1
ATOM 859 N N . PRO A 1 105 ? 19.668 -16.553 -17.658 1.00 88.88 105 PRO A N 1
ATOM 860 C CA . PRO A 1 105 ? 20.994 -16.453 -17.067 1.00 88.88 105 PRO A CA 1
ATOM 861 C C . PRO A 1 105 ? 21.176 -15.089 -16.387 1.00 88.88 105 PRO A C 1
ATOM 863 O O . PRO A 1 105 ? 20.868 -14.038 -16.949 1.00 88.88 105 PRO A O 1
ATOM 866 N N . THR A 1 106 ? 21.715 -15.093 -15.170 1.00 87.56 106 THR A N 1
ATOM 867 C CA . THR A 1 106 ? 22.149 -13.860 -14.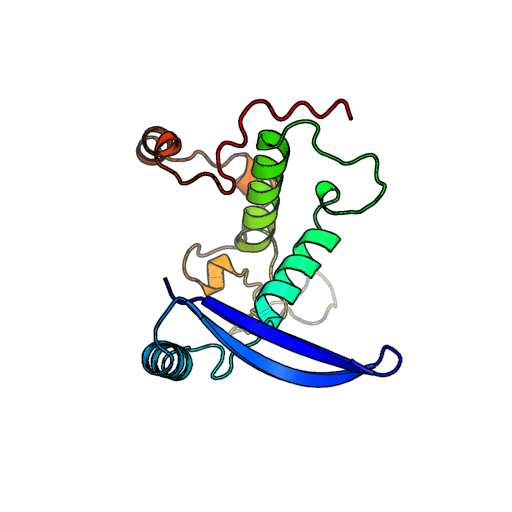499 1.00 87.56 106 THR A CA 1
ATOM 868 C C . THR A 1 106 ? 23.487 -13.411 -15.093 1.00 87.56 106 THR A C 1
ATOM 870 O O . THR A 1 106 ? 24.277 -14.241 -15.539 1.00 87.56 106 THR A O 1
ATOM 873 N N . ARG A 1 107 ? 23.785 -12.103 -15.097 1.00 84.44 107 ARG A N 1
ATOM 874 C CA . ARG A 1 107 ? 25.109 -11.606 -15.513 1.00 84.44 107 ARG A CA 1
ATOM 875 C C . ARG A 1 107 ? 26.200 -12.243 -14.633 1.00 84.44 107 ARG A C 1
ATOM 877 O O . ARG A 1 107 ? 26.271 -11.956 -13.442 1.00 84.44 107 ARG A O 1
ATOM 884 N N . GLY A 1 108 ? 27.040 -13.102 -15.216 1.00 83.25 108 GLY A N 1
ATOM 885 C CA . GLY A 1 108 ? 28.131 -13.806 -14.526 1.00 83.25 108 GLY A CA 1
ATOM 886 C C . GLY A 1 108 ? 27.793 -15.250 -14.124 1.00 83.25 108 GLY A C 1
ATOM 887 O O . GLY A 1 108 ? 26.989 -15.912 -14.767 1.00 83.25 108 GLY A O 1
ATOM 888 N N . ARG A 1 109 ? 28.429 -15.762 -13.059 1.00 84.69 109 ARG A N 1
ATOM 889 C CA . ARG A 1 109 ? 28.258 -17.150 -12.557 1.00 84.69 109 ARG A CA 1
ATOM 890 C C . ARG A 1 109 ? 27.124 -17.302 -11.526 1.00 84.69 109 ARG A C 1
ATOM 892 O O . ARG A 1 109 ? 27.160 -18.201 -10.691 1.00 84.69 109 ARG A O 1
ATOM 899 N N . GLY A 1 110 ? 26.165 -16.379 -11.523 1.00 85.25 110 GLY A N 1
ATOM 900 C CA . GLY A 1 110 ? 25.060 -16.370 -10.562 1.00 85.25 110 GLY A CA 1
ATOM 901 C C . GLY A 1 110 ? 24.004 -17.437 -10.852 1.00 85.25 110 GLY A C 1
ATOM 902 O O . GLY A 1 110 ? 23.937 -17.990 -11.949 1.00 85.25 110 GLY A O 1
ATOM 903 N N . THR A 1 111 ? 23.132 -17.694 -9.875 1.00 86.94 111 THR A N 1
ATOM 904 C CA . THR A 1 111 ? 21.942 -18.522 -10.094 1.00 86.94 111 THR A CA 1
ATOM 905 C C . THR A 1 111 ? 21.042 -17.880 -11.158 1.00 86.94 111 THR A C 1
ATOM 907 O O . THR A 1 111 ? 20.874 -16.657 -11.149 1.00 86.94 111 THR A O 1
ATOM 910 N N . PRO A 1 112 ? 20.457 -18.667 -12.081 1.00 88.50 112 PRO A N 1
ATOM 911 C CA . PRO A 1 112 ? 19.530 -18.141 -13.077 1.00 88.50 112 PRO A CA 1
ATOM 912 C C . PRO A 1 112 ? 18.340 -17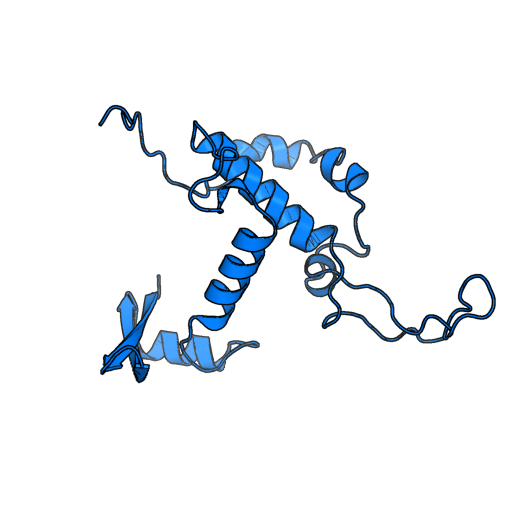.421 -12.435 1.00 88.50 112 PRO A C 1
ATOM 914 O O . PRO A 1 112 ? 17.793 -17.879 -11.424 1.00 88.50 112 PRO A O 1
ATOM 917 N N . ARG A 1 113 ? 17.904 -16.317 -13.043 1.00 90.12 113 ARG A N 1
ATOM 918 C CA . ARG A 1 113 ? 16.689 -15.601 -12.663 1.00 90.12 113 ARG A CA 1
ATOM 919 C C . ARG A 1 113 ? 15.482 -16.476 -12.991 1.00 90.12 113 ARG A C 1
ATOM 921 O O . ARG A 1 113 ? 15.233 -16.807 -14.143 1.00 90.12 113 ARG A O 1
ATOM 928 N N . ARG A 1 114 ? 14.729 -16.851 -11.956 1.00 93.62 114 ARG A N 1
ATOM 929 C CA . ARG A 1 114 ? 13.524 -17.699 -12.062 1.00 93.62 114 ARG A CA 1
ATOM 930 C C . ARG A 1 114 ? 12.218 -16.946 -11.840 1.00 93.62 114 ARG A C 1
ATOM 932 O O . ARG A 1 114 ? 11.154 -17.527 -12.003 1.00 93.62 114 ARG A O 1
ATOM 939 N N . TRP A 1 115 ? 12.297 -15.686 -11.423 1.00 94.31 115 TRP A N 1
ATOM 940 C CA . TRP A 1 1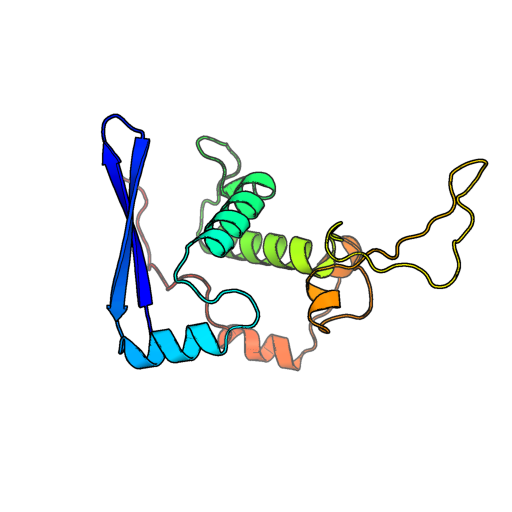15 ? 11.146 -14.917 -10.971 1.00 94.31 115 TRP A CA 1
ATOM 941 C C . TRP A 1 115 ? 11.035 -13.614 -11.748 1.00 94.31 115 TRP A C 1
ATOM 943 O O . TRP A 1 115 ? 12.004 -12.857 -11.837 1.00 94.31 115 TRP A O 1
ATOM 953 N N . PHE A 1 116 ? 9.838 -13.353 -12.255 1.00 93.38 116 PHE A N 1
ATOM 954 C CA . PHE A 1 116 ? 9.430 -12.084 -12.820 1.00 93.38 116 PHE A CA 1
ATOM 955 C C . PHE A 1 116 ? 8.892 -11.180 -11.698 1.00 93.38 116 PHE A C 1
ATOM 957 O O . PHE A 1 116 ? 8.021 -11.613 -10.932 1.00 93.38 116 PHE A O 1
ATOM 964 N N . PRO A 1 117 ? 9.431 -9.960 -11.530 1.00 95.62 117 PRO A N 1
ATOM 965 C CA . PRO A 1 117 ? 8.940 -9.019 -10.531 1.00 95.62 117 PRO A CA 1
ATOM 966 C C . PRO A 1 117 ? 7.530 -8.541 -10.892 1.00 95.62 117 PRO A C 1
ATOM 968 O O . PRO A 1 117 ? 7.271 -8.187 -12.034 1.00 95.62 117 PRO A O 1
ATOM 971 N N . VAL A 1 118 ? 6.636 -8.493 -9.904 1.00 97.75 118 VAL A N 1
ATOM 972 C CA . VAL A 1 118 ? 5.252 -8.030 -10.082 1.00 97.75 118 VAL A CA 1
ATOM 973 C C . VAL A 1 118 ? 4.933 -7.014 -8.993 1.00 97.75 118 VAL A C 1
ATOM 975 O O . VAL A 1 118 ? 5.202 -7.262 -7.811 1.00 97.75 118 VAL A O 1
ATOM 978 N N . THR A 1 119 ? 4.392 -5.863 -9.384 1.00 98.00 119 THR A N 1
ATOM 979 C CA . THR A 1 119 ? 3.907 -4.834 -8.455 1.00 98.00 119 THR A CA 1
ATOM 980 C C . THR A 1 119 ? 2.426 -5.043 -8.121 1.00 98.00 119 THR A C 1
ATOM 982 O O . THR A 1 119 ? 1.725 -5.763 -8.839 1.00 98.00 119 THR A O 1
ATOM 985 N N . PRO A 1 120 ? 1.902 -4.419 -7.051 1.00 96.81 120 PRO A N 1
ATOM 986 C CA . PRO A 1 120 ? 0.470 -4.448 -6.768 1.00 96.81 120 PRO A CA 1
ATOM 987 C C . PRO A 1 120 ? -0.404 -3.948 -7.930 1.00 96.81 120 PRO A C 1
ATOM 989 O O . PRO A 1 120 ? -1.436 -4.554 -8.204 1.00 96.81 120 PRO A O 1
ATOM 992 N N . ALA A 1 121 ? 0.010 -2.894 -8.642 1.00 97.75 121 ALA A N 1
ATOM 993 C CA . ALA A 1 121 ? -0.735 -2.382 -9.794 1.00 97.75 121 ALA A CA 1
ATOM 994 C C . ALA A 1 121 ? -0.747 -3.376 -10.962 1.00 97.75 121 ALA A C 1
ATOM 996 O O . ALA A 1 121 ? -1.775 -3.519 -11.617 1.00 97.75 121 ALA A O 1
ATOM 997 N N . MET A 1 122 ? 0.351 -4.107 -11.182 1.00 97.88 122 MET A N 1
ATOM 998 C CA . MET A 1 122 ? 0.381 -5.188 -12.172 1.00 97.88 122 MET A CA 1
ATOM 999 C C . MET A 1 122 ? -0.551 -6.334 -11.784 1.00 97.88 122 MET A C 1
ATOM 1001 O O . MET A 1 122 ? -1.341 -6.795 -12.598 1.00 97.88 122 MET A O 1
ATOM 1005 N N . ALA A 1 123 ? -0.517 -6.767 -10.521 1.00 96.38 123 ALA A N 1
ATOM 1006 C CA . ALA A 1 123 ? -1.412 -7.817 -10.033 1.00 96.38 123 ALA A CA 1
ATOM 1007 C C . ALA A 1 123 ? -2.899 -7.417 -10.106 1.00 96.38 123 ALA A C 1
ATOM 1009 O O . ALA A 1 123 ? -3.759 -8.284 -10.231 1.00 96.38 123 ALA A O 1
ATOM 1010 N N . ALA A 1 124 ? -3.193 -6.116 -10.039 1.00 95.62 124 ALA A N 1
ATOM 1011 C CA . ALA A 1 124 ? -4.529 -5.555 -10.219 1.00 95.62 124 ALA A CA 1
ATOM 1012 C C . ALA A 1 124 ? -4.909 -5.298 -11.693 1.00 95.62 124 ALA A C 1
ATOM 1014 O O . ALA A 1 124 ? -6.023 -4.847 -11.945 1.00 95.62 124 ALA A O 1
ATOM 1015 N N . GLY A 1 125 ? -4.012 -5.548 -12.657 1.00 96.62 125 GLY A N 1
ATOM 1016 C CA . GLY A 1 125 ? -4.256 -5.299 -14.084 1.00 96.62 125 GLY A CA 1
ATOM 1017 C C . GLY A 1 125 ? -4.298 -3.817 -14.474 1.00 96.62 125 GLY A C 1
ATOM 1018 O O . GLY A 1 125 ? -4.887 -3.464 -15.489 1.00 96.62 125 GLY A O 1
ATOM 1019 N N . LEU A 1 126 ? -3.710 -2.931 -13.663 1.00 95.56 126 LEU A N 1
ATOM 1020 C CA . LEU A 1 126 ? -3.667 -1.485 -13.927 1.00 95.56 126 LEU A CA 1
ATOM 1021 C C . LEU A 1 126 ? -2.483 -1.075 -14.819 1.00 95.56 126 LEU A C 1
ATOM 1023 O O . LEU A 1 126 ? -2.478 0.021 -15.371 1.00 95.56 126 LEU A O 1
ATOM 1027 N N . THR A 1 127 ? -1.456 -1.919 -14.914 1.00 96.56 127 THR A N 1
ATOM 1028 C CA . THR A 1 127 ? -0.254 -1.708 -15.731 1.00 96.56 127 THR A CA 1
ATOM 1029 C C . THR A 1 127 ? 0.392 -3.054 -16.049 1.00 96.56 127 THR A C 1
ATOM 1031 O O . THR A 1 127 ? 0.275 -3.992 -15.266 1.00 96.56 127 THR A O 1
ATOM 1034 N N . GLU A 1 128 ? 1.124 -3.144 -17.155 1.00 96.12 128 GLU A N 1
ATOM 1035 C CA . GLU A 1 128 ? 1.765 -4.389 -17.614 1.00 96.12 128 GLU A CA 1
ATOM 1036 C C . GLU A 1 128 ? 3.255 -4.474 -17.236 1.00 96.12 128 GLU A C 1
ATOM 1038 O O . GLU A 1 128 ? 3.924 -5.481 -17.467 1.00 96.12 128 GLU A O 1
ATOM 1043 N N . HIS A 1 129 ? 3.806 -3.419 -16.630 1.00 96.19 129 HIS A N 1
ATOM 1044 C CA . HIS A 1 129 ? 5.218 -3.344 -16.261 1.00 96.19 129 HIS A CA 1
ATOM 1045 C C . HIS A 1 129 ? 5.449 -2.689 -14.900 1.00 96.19 129 HIS A C 1
ATOM 1047 O O . HIS A 1 129 ? 4.604 -1.969 -14.366 1.00 96.19 129 HIS A O 1
ATOM 1053 N N . VAL A 1 130 ? 6.641 -2.940 -14.354 1.00 97.69 130 VAL A N 1
ATOM 1054 C CA . VAL A 1 130 ? 7.169 -2.231 -13.186 1.00 97.69 130 VAL A CA 1
ATOM 1055 C C . VAL A 1 130 ? 7.605 -0.844 -13.637 1.00 97.69 130 VAL A C 1
ATOM 1057 O O . VAL A 1 130 ? 8.494 -0.725 -14.483 1.00 97.69 130 VAL A O 1
ATOM 1060 N N . TRP A 1 131 ? 7.019 0.192 -13.050 1.00 98.00 131 TRP A N 1
ATOM 1061 C CA . TRP A 1 131 ? 7.380 1.566 -13.368 1.00 98.00 131 TRP A CA 1
ATOM 1062 C C . TRP A 1 131 ? 8.725 1.929 -12.754 1.00 98.00 131 TRP A C 1
ATOM 1064 O O . TRP A 1 131 ? 9.094 1.452 -11.679 1.00 98.00 131 TRP A O 1
ATOM 1074 N N . THR A 1 132 ? 9.445 2.843 -13.394 1.00 97.75 132 THR A N 1
ATOM 1075 C CA . THR A 1 132 ? 10.610 3.477 -12.760 1.00 97.75 132 THR A CA 1
ATOM 1076 C C . THR A 1 132 ? 10.200 4.741 -11.999 1.00 97.75 132 THR A C 1
ATOM 1078 O O . THR A 1 132 ? 9.194 5.374 -12.314 1.00 97.75 132 THR A O 1
ATOM 1081 N N . THR A 1 133 ? 10.985 5.168 -11.002 1.00 96.62 133 THR A N 1
ATOM 1082 C CA . THR A 1 133 ? 10.722 6.450 -10.318 1.00 96.62 133 THR A CA 1
ATOM 1083 C C . THR A 1 133 ? 10.698 7.642 -11.288 1.00 96.62 133 THR A C 1
ATOM 1085 O O . THR A 1 133 ? 9.784 8.456 -11.174 1.00 96.62 133 THR A O 1
ATOM 1088 N N . PRO A 1 134 ? 11.637 7.778 -12.253 1.00 97.56 134 PRO A N 1
ATOM 1089 C CA . PRO A 1 134 ? 11.569 8.853 -13.241 1.00 97.56 134 PRO A CA 1
ATOM 1090 C C . PRO A 1 134 ? 10.307 8.789 -14.096 1.00 97.56 134 PRO A C 1
ATOM 1092 O O . PRO A 1 134 ? 9.683 9.820 -14.315 1.00 97.56 134 PRO A O 1
ATOM 1095 N N . GLU A 1 135 ? 9.901 7.600 -14.538 1.00 97.12 135 GLU A N 1
ATOM 1096 C CA . GLU A 1 135 ? 8.660 7.410 -15.291 1.00 97.12 135 GLU A CA 1
ATOM 1097 C C . GLU A 1 135 ? 7.444 7.877 -14.486 1.00 97.12 135 GLU A C 1
ATOM 1099 O O . GLU A 1 135 ? 6.690 8.716 -14.964 1.00 97.12 135 GLU A O 1
ATOM 1104 N N . LEU A 1 136 ? 7.318 7.442 -13.227 1.00 95.81 136 LEU A N 1
ATOM 1105 C CA . LEU A 1 136 ? 6.236 7.876 -12.341 1.00 95.81 136 LEU A CA 1
ATOM 1106 C C . LEU A 1 136 ? 6.182 9.405 -12.195 1.00 95.81 136 LEU A C 1
ATOM 1108 O O . LEU A 1 136 ? 5.105 9.993 -12.241 1.00 95.81 136 LEU A O 1
ATOM 1112 N N . LEU A 1 137 ? 7.334 10.054 -12.011 1.00 94.94 137 LEU A N 1
ATOM 1113 C CA . LEU A 1 137 ? 7.412 11.501 -11.782 1.00 94.94 137 LEU A CA 1
ATOM 1114 C C . LEU A 1 137 ? 7.293 12.341 -13.062 1.00 94.94 137 LEU A C 1
ATOM 1116 O O . LEU A 1 137 ? 6.998 13.531 -12.977 1.00 94.94 137 LEU A O 1
ATOM 1120 N N . SER A 1 138 ? 7.548 11.752 -14.230 1.00 95.00 138 SER A N 1
ATOM 1121 C CA . SER A 1 138 ? 7.486 12.437 -15.529 1.00 95.00 138 SER A CA 1
ATOM 1122 C C . SER A 1 138 ? 6.233 12.102 -16.334 1.00 95.00 138 SER A C 1
ATOM 1124 O O . SER A 1 138 ? 5.989 12.735 -17.366 1.00 95.00 138 SER A O 1
ATOM 1126 N N . TYR A 1 139 ? 5.425 11.151 -15.860 1.00 91.62 139 TYR A N 1
ATOM 1127 C CA . TYR A 1 139 ? 4.201 10.737 -16.523 1.00 91.62 139 TYR A CA 1
ATOM 1128 C C . TYR A 1 139 ? 3.257 11.918 -16.741 1.00 91.62 139 TYR A C 1
ATOM 1130 O O . TYR A 1 139 ? 2.896 12.656 -15.819 1.00 91.62 139 TYR A O 1
ATOM 1138 N N . ARG A 1 140 ? 2.856 12.100 -17.999 1.00 89.81 140 ARG A N 1
ATOM 1139 C CA . ARG A 1 140 ? 1.902 13.128 -18.399 1.00 89.81 140 ARG A CA 1
ATOM 1140 C C . ARG A 1 140 ? 0.505 12.548 -18.289 1.00 89.81 140 ARG A C 1
ATOM 1142 O O . ARG A 1 140 ? 0.110 11.704 -19.084 1.00 89.81 140 ARG A O 1
ATOM 1149 N N . VAL A 1 141 ? -0.229 13.029 -17.296 1.00 85.75 141 VAL A N 1
ATOM 1150 C CA . VAL A 1 141 ? -1.649 12.722 -17.138 1.00 85.75 141 VAL A CA 1
ATOM 1151 C C . VAL A 1 141 ? -2.402 13.249 -18.373 1.00 85.75 141 VAL A C 1
ATOM 1153 O O . VAL A 1 141 ? -2.218 14.424 -18.708 1.00 85.75 141 VAL A O 1
ATOM 1156 N N . PRO A 1 142 ? -3.216 12.425 -19.065 1.00 88.12 142 PRO A N 1
ATOM 1157 C CA . PRO A 1 142 ? -3.996 12.890 -20.211 1.00 88.12 142 PRO A CA 1
ATOM 1158 C C . PRO A 1 142 ? -4.929 14.049 -19.833 1.00 88.12 142 PRO A C 1
ATOM 1160 O O . PRO A 1 142 ? -5.424 14.114 -18.705 1.00 88.12 142 PRO A O 1
ATOM 1163 N N . ALA A 1 143 ? -5.171 14.971 -20.770 1.00 86.06 143 ALA A N 1
ATOM 1164 C CA . ALA A 1 143 ? -5.876 16.230 -20.500 1.00 86.06 143 ALA A CA 1
ATOM 1165 C C . ALA A 1 143 ? -7.280 16.023 -19.901 1.00 86.06 143 ALA A C 1
ATOM 1167 O O . ALA A 1 143 ? -7.645 16.695 -18.939 1.00 86.06 143 ALA A O 1
ATOM 1168 N N . GLU A 1 144 ? -8.010 15.014 -20.377 1.00 85.62 144 GLU A N 1
ATOM 1169 C CA . GLU A 1 144 ? -9.326 14.613 -19.858 1.00 85.62 144 GLU A CA 1
ATOM 1170 C C . GLU A 1 144 ? -9.340 14.282 -18.352 1.00 85.62 144 GLU A C 1
ATOM 1172 O O . GLU A 1 144 ? -10.353 14.463 -17.678 1.00 85.62 144 GLU A O 1
ATOM 1177 N N . PHE A 1 145 ? -8.219 13.822 -17.785 1.00 82.06 145 PHE A N 1
ATOM 1178 C CA . PHE A 1 145 ? -8.097 13.582 -16.346 1.00 82.06 145 PHE A CA 1
ATOM 1179 C C . PHE A 1 145 ? -7.714 14.851 -15.583 1.00 82.06 145 PHE A C 1
ATOM 1181 O O . PHE A 1 145 ? -8.133 15.012 -14.438 1.00 82.06 145 PHE A O 1
ATOM 1188 N N . ILE A 1 146 ? -6.958 15.761 -16.207 1.00 79.44 146 ILE A N 1
ATOM 1189 C CA . ILE A 1 146 ? -6.603 17.062 -15.618 1.00 79.44 146 ILE A CA 1
ATOM 1190 C C . ILE A 1 146 ? -7.869 17.882 -15.374 1.00 79.44 146 ILE A C 1
ATOM 1192 O O . ILE A 1 146 ? -8.048 18.432 -14.289 1.00 79.44 146 ILE A O 1
ATOM 1196 N N . GLU A 1 147 ? -8.780 17.899 -16.344 1.00 80.31 147 GLU A N 1
ATOM 1197 C CA . GLU A 1 147 ? -10.067 18.598 -16.239 1.00 80.31 147 GLU A CA 1
ATOM 1198 C C . GLU A 1 147 ? -10.961 18.026 -15.130 1.00 80.31 147 GLU A C 1
ATOM 1200 O O . GLU A 1 147 ? -11.779 18.737 -14.549 1.00 80.31 147 GLU A O 1
ATOM 1205 N N . ARG A 1 148 ? -10.759 16.753 -14.772 1.00 79.88 148 ARG A N 1
ATOM 1206 C CA . ARG A 1 148 ? -11.478 16.071 -13.691 1.00 79.88 148 ARG A CA 1
ATOM 1207 C C . ARG A 1 148 ? -10.819 16.212 -12.321 1.00 79.88 148 ARG A C 1
ATOM 1209 O O . ARG A 1 148 ? -11.470 15.869 -11.339 1.00 79.88 148 ARG A O 1
ATOM 1216 N N . LEU A 1 149 ? -9.588 16.726 -12.215 1.00 71.88 149 LEU A N 1
ATOM 1217 C CA . LEU A 1 149 ? -8.891 16.903 -10.929 1.00 71.88 149 LEU A CA 1
ATOM 1218 C C . LEU A 1 149 ? -9.727 17.640 -9.862 1.00 71.88 149 LEU A C 1
ATOM 1220 O O . LEU A 1 149 ? -9.696 17.195 -8.717 1.00 71.88 149 LEU A O 1
ATOM 1224 N N . PRO A 1 150 ? -10.508 18.696 -10.181 1.00 69.56 150 PRO A N 1
ATOM 1225 C CA . PRO A 1 150 ? -11.360 19.369 -9.192 1.00 69.56 150 PRO A CA 1
ATOM 1226 C C . PRO A 1 150 ? -12.507 18.502 -8.647 1.00 69.56 150 PRO A C 1
ATOM 1228 O O . PRO A 1 150 ? -13.100 18.847 -7.630 1.00 69.56 150 PRO A O 1
ATOM 1231 N N . ILE A 1 151 ? -12.834 17.407 -9.338 1.00 70.12 151 ILE A N 1
ATOM 1232 C CA . ILE A 1 151 ? -13.914 16.466 -9.014 1.00 70.12 151 ILE A CA 1
ATOM 1233 C C . ILE A 1 151 ? -13.361 15.250 -8.251 1.00 70.12 151 ILE A C 1
ATOM 1235 O O . ILE A 1 151 ? -14.122 14.499 -7.644 1.00 70.12 151 ILE A O 1
ATOM 1239 N N . ILE A 1 152 ? -12.040 15.034 -8.270 1.00 67.31 152 ILE A N 1
ATOM 1240 C CA . ILE A 1 152 ? -11.417 13.952 -7.507 1.00 67.31 152 ILE A CA 1
ATOM 1241 C C . ILE A 1 152 ? -11.575 14.262 -6.020 1.00 67.31 152 ILE A C 1
ATOM 1243 O O . ILE A 1 152 ? -11.202 15.333 -5.542 1.00 67.31 152 ILE A O 1
ATOM 1247 N N . GLU A 1 153 ? -12.151 13.304 -5.302 1.00 65.44 153 GLU A N 1
ATOM 1248 C CA . GLU A 1 153 ? -12.404 13.399 -3.873 1.00 65.44 153 GLU A CA 1
ATOM 1249 C C . GLU A 1 153 ? -11.082 13.635 -3.129 1.00 65.44 153 GLU A C 1
ATOM 1251 O O . GLU A 1 153 ? -10.130 12.858 -3.257 1.00 65.44 153 GLU A O 1
ATOM 1256 N N . LYS A 1 154 ? -11.005 14.737 -2.374 1.00 69.00 154 LYS A N 1
ATOM 1257 C CA . LYS A 1 154 ? -9.870 14.985 -1.482 1.00 69.00 154 LYS A CA 1
ATOM 1258 C C . LYS A 1 154 ? -9.807 13.851 -0.462 1.00 69.00 154 LYS A C 1
ATOM 1260 O O . LYS A 1 154 ? -10.830 13.463 0.100 1.00 69.00 154 LYS A O 1
ATOM 1265 N N . VAL A 1 155 ? -8.603 13.362 -0.166 1.00 73.94 155 VAL A N 1
ATOM 1266 C CA . VAL A 1 155 ? -8.403 12.325 0.866 1.00 73.94 155 VAL A CA 1
ATOM 1267 C C . VAL A 1 155 ? -8.848 12.840 2.234 1.00 73.94 155 VAL A C 1
ATOM 1269 O O . VAL A 1 155 ? -9.296 12.077 3.090 1.00 73.94 155 VAL A O 1
ATOM 1272 N N . PHE A 1 156 ? -8.722 14.150 2.433 1.00 71.88 156 PHE A N 1
ATOM 1273 C CA . PHE A 1 156 ? -9.151 14.837 3.633 1.00 71.88 156 PHE A CA 1
ATOM 1274 C C . PHE A 1 156 ? -10.242 15.860 3.315 1.00 71.88 156 PHE A C 1
ATOM 1276 O O . PHE A 1 156 ? -10.155 16.539 2.288 1.00 71.88 156 PHE A O 1
ATOM 1283 N N . PRO A 1 157 ? -11.246 16.020 4.195 1.00 69.94 157 PRO A N 1
ATOM 1284 C CA . PRO A 1 157 ? -12.202 17.108 4.057 1.00 69.94 157 PRO A CA 1
ATOM 1285 C C . PRO A 1 157 ? -11.480 18.458 4.132 1.00 69.94 157 PRO A C 1
ATOM 1287 O O . PRO A 1 157 ? -10.370 18.559 4.661 1.00 69.94 157 PRO A O 1
ATOM 1290 N N . ASP A 1 158 ? -12.125 19.507 3.621 1.00 70.00 158 ASP A N 1
ATOM 1291 C CA . ASP A 1 158 ? -11.653 20.859 3.893 1.00 70.00 158 ASP A CA 1
ATOM 1292 C C . ASP A 1 158 ? -11.780 21.120 5.394 1.00 70.00 158 ASP A C 1
ATOM 1294 O O . ASP A 1 158 ? -12.877 21.154 5.953 1.00 70.00 158 ASP A O 1
ATOM 1298 N N . PHE A 1 159 ? -10.635 21.220 6.054 1.00 64.69 159 PHE A N 1
ATOM 1299 C CA . PHE A 1 159 ? -10.565 21.454 7.484 1.00 64.69 159 PHE A CA 1
ATOM 1300 C C . PHE A 1 159 ? -10.783 22.937 7.839 1.00 64.69 159 PHE A C 1
ATOM 1302 O O . PHE A 1 159 ? -10.878 23.255 9.023 1.00 64.69 159 PHE A O 1
ATOM 1309 N N . GLY A 1 160 ? -10.889 23.835 6.847 1.00 64.00 160 GLY A N 1
ATOM 1310 C CA . GLY A 1 160 ? -10.878 25.284 7.048 1.00 64.00 160 GLY A CA 1
ATOM 1311 C C . GLY A 1 160 ? -9.507 25.803 7.505 1.00 64.00 160 GLY A C 1
ATOM 1312 O O . GLY A 1 160 ? -8.526 25.056 7.566 1.00 64.00 160 GLY A O 1
ATOM 1313 N N . GLU A 1 161 ? -9.421 27.090 7.860 1.00 56.75 161 GLU A N 1
ATOM 1314 C CA . GLU A 1 161 ? -8.276 27.621 8.613 1.00 56.75 161 GLU A CA 1
ATOM 1315 C C . GLU A 1 161 ? -8.305 27.054 10.040 1.00 56.75 161 GLU A C 1
ATOM 1317 O O . GLU A 1 161 ? -8.841 27.660 10.967 1.00 56.75 161 GLU A O 1
ATOM 1322 N N . ILE A 1 162 ? -7.742 25.861 10.237 1.00 57.03 162 ILE A N 1
ATOM 1323 C CA . ILE A 1 162 ? -7.394 25.412 11.584 1.00 57.03 162 ILE A CA 1
ATOM 1324 C C . ILE A 1 162 ? -6.146 26.185 11.992 1.00 57.03 162 ILE A C 1
ATOM 1326 O O . ILE A 1 162 ? -5.031 25.868 11.576 1.00 57.03 162 ILE A O 1
ATOM 1330 N N . ASP A 1 163 ? -6.348 27.220 12.800 1.00 45.28 163 ASP A N 1
ATOM 1331 C CA . ASP A 1 163 ? -5.263 27.910 13.476 1.00 45.28 163 ASP A CA 1
ATOM 1332 C C . ASP A 1 163 ? -4.512 26.916 14.379 1.00 45.28 163 ASP A C 1
ATOM 1334 O O . ASP A 1 163 ? -5.023 26.427 15.388 1.00 45.28 163 ASP A O 1
ATOM 1338 N N . HIS A 1 164 ? -3.289 26.579 13.975 1.00 50.47 164 HIS A N 1
ATOM 1339 C CA . HIS A 1 164 ? -2.393 25.698 14.715 1.00 50.47 164 HIS A CA 1
ATOM 1340 C C . HIS A 1 164 ? -1.590 26.441 15.798 1.00 50.47 164 HIS A C 1
ATOM 1342 O O . HIS A 1 164 ? -0.687 25.844 16.384 1.00 50.47 164 HIS A O 1
ATOM 1348 N N . THR A 1 165 ? -1.889 27.715 16.095 1.00 40.38 165 THR A N 1
ATOM 1349 C CA . THR A 1 165 ? -1.353 28.397 17.284 1.00 40.38 165 THR A CA 1
ATOM 1350 C C . THR A 1 165 ? -2.152 28.080 18.549 1.00 40.38 165 THR A C 1
ATOM 1352 O O . THR A 1 165 ? -2.788 28.951 19.133 1.00 40.38 165 THR A O 1
ATOM 1355 N N . ARG A 1 166 ? -2.076 26.832 19.028 1.00 35.19 166 ARG A N 1
ATOM 1356 C CA . ARG A 1 166 ? -2.242 26.499 20.455 1.00 35.19 166 ARG A CA 1
ATOM 1357 C C . ARG A 1 166 ? -1.340 25.349 20.870 1.00 35.19 166 ARG A C 1
ATOM 1359 O O . ARG A 1 166 ? -1.279 24.348 20.124 1.00 35.19 166 ARG A O 1
#

Sequence (166 aa):
MHYAQVIKIRQQGKVVQVKTRVVFGDAQTVAVDLQTSPVSTTINTRFVERDNLTQRQSNRRLTRCTTGFSKKIEWFEKQLWVSLAYYHLVLPHHSLRQQLPIAEPTRGRGTPRRWFPVTPAMAAGLTEHVWTTPELLSYRVPAEFIERLPIIEKVFPDFGEIDHTR

Radius of gyration: 21.23 Å; chains: 1; bounding box: 55×49×53 Å

Organism: NCBI:txid1400861

pLDDT: mean 88.1, std 10.79, range [35.19, 98.0]